Protein AF-A0A0D0Q0V0-F1 (afdb_monomer)

Foldseek 3Di:
DDDDDPPPDPVLVVLLVVLLVCLVPDDLVCLLVSLLVLCPDPPNVSSLVSNLVSLVVVLVVCLVPPCLVVSLVSNCVSCVVPPSNNLSSVLSVQLSCQQVVHDHDLVVLLPHDLVSLQCCLQDHLRLVSLVSQLVRNPDPNSNVSSVVVNVVSD

Organism: Kitasatospora griseola (NCBI:txid2064)

Secondary structure (DSSP, 8-state):
-----TT--HHHHHHHHHHHHHHHH--GGGHHHHHHHHTTSS-HHHHHHHHHHHHHHHHHHTTT-TTHHHHHHHHHHHHTT-HHHHHHHHHHHHHHHHHHT----HHHHHHS-HHHHHHHHHH---HHHHHHHHHH-SSHHHHHHHHHHHHHH-

Radius of gyration: 17.3 Å; Cα contacts (8 Å, |Δi|>4): 145; chains: 1; bounding box: 39×45×42 Å

pLDDT: mean 93.12, std 11.92, range [34.03, 98.69]

Solvent-accessible surface area (backbone atoms only — not comparable to full-atom values): 8696 Å² total; per-residue (Å²): 134,84,78,78,68,86,83,63,54,72,62,55,58,52,52,49,53,48,49,49,50,51,62,72,72,50,54,80,90,51,42,54,66,50,47,42,56,45,63,68,42,91,54,52,68,59,30,43,52,47,48,39,54,47,48,58,54,50,50,62,74,28,54,87,44,87,60,37,67,60,53,50,55,56,44,49,68,58,30,60,91,38,66,73,43,38,47,52,55,51,46,52,50,51,54,36,25,47,70,75,70,44,88,68,58,66,66,59,54,52,69,44,54,72,66,52,41,37,50,48,20,70,68,58,78,40,66,67,62,27,50,50,28,44,77,55,33,88,42,73,66,28,19,52,38,6,53,55,38,50,70,73,66,110

Mean predicted aligned error: 4.98 Å

Nearest PDB structures (foldseek):
  3zc0-assembly2_B  TM=2.115E-01  e=1.305E+00  Archaeoglobus fulgidus
  8tau-assembly1_O  TM=3.248E-01  e=5.022E+00  Homo sapiens
  5mu7-assembly1_A  TM=3.597E-01  e=7.380E+00  Thermochaetoides thermophila DSM 1495

Sequence (154 aa):
MTESDPDRDPDEHVRYARYRRAFADVVPEDGAGLVARVLTDPDGAMAGSAVREYLDRRAVELFTDPGYPAWRAEMAEVVAANDFVSRRLREWTLLRAAAVGEPWEADELLAATDWCQLHAAETSTAGAVLAALVEGGRTKRIRSAAKSRSRKVK

Structure (mmCIF, N/CA/C/O backbone):
data_AF-A0A0D0Q0V0-F1
#
_entry.id   AF-A0A0D0Q0V0-F1
#
loop_
_atom_site.group_PDB
_atom_site.id
_atom_site.type_symbol
_atom_site.label_atom_id
_atom_site.label_alt_id
_atom_site.label_comp_id
_atom_site.label_asym_id
_atom_site.label_entity_id
_atom_site.label_seq_id
_atom_site.pdbx_PDB_ins_code
_atom_site.Cartn_x
_atom_site.Cartn_y
_atom_site.Cartn_z
_atom_site.occupancy
_atom_site.B_iso_or_equiv
_atom_site.auth_seq_id
_atom_site.auth_comp_id
_atom_site.auth_asym_id
_atom_site.auth_atom_id
_atom_site.pdbx_PDB_model_num
ATOM 1 N N . MET A 1 1 ? 0.891 29.496 -1.570 1.00 34.03 1 MET A N 1
ATOM 2 C CA . MET A 1 1 ? 1.000 29.568 -3.039 1.00 34.03 1 MET A CA 1
ATOM 3 C C . MET A 1 1 ? 2.304 28.869 -3.356 1.00 34.03 1 MET A C 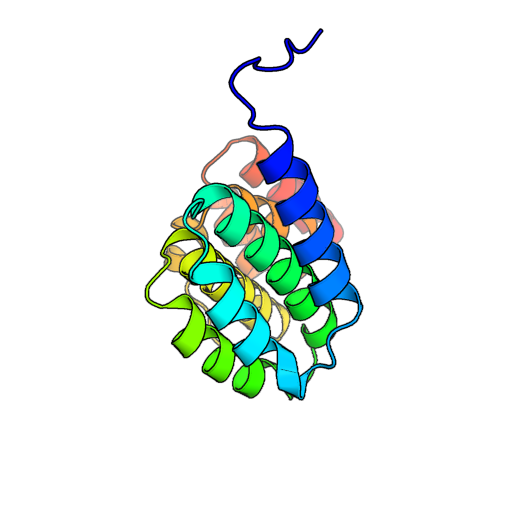1
ATOM 5 O O . MET A 1 1 ? 3.342 29.388 -2.983 1.00 34.03 1 MET A O 1
ATOM 9 N N . THR A 1 2 ? 2.231 27.608 -3.768 1.00 41.09 2 THR A N 1
ATOM 10 C CA . THR A 1 2 ? 3.368 26.680 -3.791 1.00 41.09 2 THR A CA 1
ATOM 11 C C . THR A 1 2 ? 4.345 27.103 -4.885 1.00 41.09 2 THR A C 1
ATOM 13 O O . THR A 1 2 ? 3.974 27.107 -6.057 1.00 41.09 2 THR A O 1
ATOM 16 N N . GLU A 1 3 ? 5.551 27.507 -4.487 1.00 41.38 3 GLU A N 1
ATOM 17 C CA . GLU A 1 3 ? 6.691 27.716 -5.381 1.00 4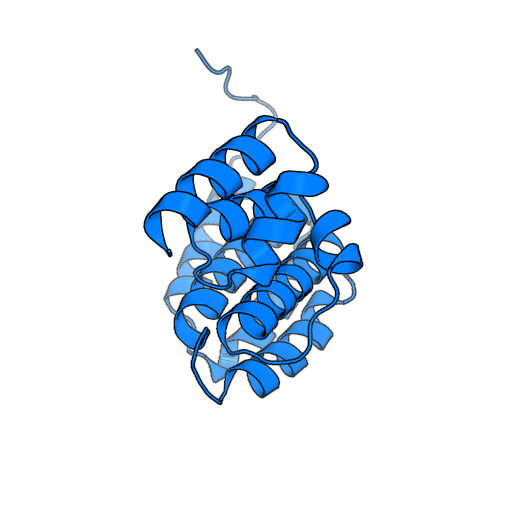1.38 3 GLU A CA 1
ATOM 18 C C . GLU A 1 3 ? 6.932 26.431 -6.175 1.00 41.38 3 GLU A C 1
ATOM 20 O O . GLU A 1 3 ? 7.080 25.351 -5.604 1.00 41.38 3 GLU A O 1
ATOM 25 N N . SER A 1 4 ? 6.886 26.544 -7.502 1.00 54.53 4 SER A N 1
ATOM 26 C CA . SER A 1 4 ? 7.391 25.492 -8.378 1.00 54.53 4 SER A CA 1
ATOM 27 C C . SER A 1 4 ? 8.904 25.501 -8.250 1.00 54.53 4 SER A C 1
ATOM 29 O O . SER A 1 4 ? 9.530 26.517 -8.541 1.00 54.53 4 SER A O 1
ATOM 31 N N . ASP A 1 5 ? 9.449 24.394 -7.763 1.00 54.50 5 ASP A N 1
ATOM 32 C CA . ASP A 1 5 ? 10.882 24.164 -7.652 1.00 54.50 5 ASP A CA 1
ATOM 33 C C . ASP A 1 5 ? 11.518 24.218 -9.059 1.00 54.50 5 ASP A C 1
ATOM 35 O O . ASP A 1 5 ? 11.154 23.401 -9.914 1.00 54.50 5 ASP A O 1
ATOM 39 N N . PRO A 1 6 ? 12.384 25.204 -9.354 1.00 50.84 6 PRO A N 1
ATOM 40 C CA . PRO A 1 6 ? 12.951 25.410 -10.685 1.00 50.84 6 PRO A CA 1
ATOM 41 C C . PRO A 1 6 ? 14.005 24.362 -11.079 1.00 50.84 6 PRO A C 1
ATOM 43 O O . PRO A 1 6 ? 14.412 24.356 -12.238 1.00 50.84 6 PRO A O 1
ATOM 46 N N . ASP A 1 7 ? 14.411 23.472 -10.165 1.00 53.56 7 ASP A N 1
ATOM 47 C CA . ASP A 1 7 ? 15.337 22.360 -10.444 1.00 53.56 7 ASP A CA 1
ATOM 48 C C . ASP A 1 7 ? 14.643 21.105 -10.999 1.00 53.56 7 ASP A C 1
ATOM 50 O O . ASP A 1 7 ? 15.280 20.076 -11.242 1.00 53.56 7 ASP A O 1
ATOM 54 N N . ARG A 1 8 ? 13.328 21.165 -11.231 1.00 58.09 8 ARG A N 1
ATOM 55 C CA . ARG A 1 8 ? 12.593 20.047 -11.814 1.00 58.09 8 ARG A CA 1
ATOM 56 C C . ARG A 1 8 ? 12.850 19.967 -13.315 1.00 58.09 8 ARG A C 1
ATOM 58 O O . ARG A 1 8 ? 12.266 20.722 -14.092 1.00 58.09 8 ARG A O 1
ATOM 65 N N . ASP A 1 9 ? 13.735 19.051 -13.707 1.00 59.66 9 ASP A N 1
ATOM 66 C CA . ASP A 1 9 ? 14.043 18.754 -15.105 1.00 59.66 9 ASP A CA 1
ATOM 67 C C . ASP A 1 9 ? 12.728 18.521 -15.881 1.00 59.66 9 ASP A C 1
ATOM 69 O O . ASP A 1 9 ? 11.970 17.603 -15.543 1.00 59.66 9 ASP A O 1
ATOM 73 N N . PRO A 1 10 ? 12.400 19.334 -16.903 1.00 63.53 10 PRO A N 1
ATOM 74 C CA . PRO A 1 10 ? 11.188 19.144 -17.696 1.00 63.53 10 PRO A CA 1
ATOM 75 C C . PRO A 1 10 ? 11.095 17.736 -18.305 1.00 63.53 10 PRO A C 1
ATOM 77 O O . PRO A 1 10 ? 9.983 17.239 -18.516 1.00 63.53 10 PRO A O 1
ATOM 80 N N . ASP A 1 11 ? 12.223 17.046 -18.498 1.00 80.31 11 ASP A N 1
ATOM 81 C CA . ASP A 1 11 ? 12.238 15.663 -18.964 1.00 80.31 11 ASP A CA 1
ATOM 82 C C . ASP A 1 11 ? 11.744 14.669 -17.895 1.00 80.31 11 ASP A C 1
ATOM 84 O O . ASP A 1 11 ? 11.141 13.655 -18.257 1.00 80.31 11 ASP A O 1
ATOM 88 N N . GLU A 1 12 ? 11.906 14.944 -16.591 1.00 84.50 12 GLU A N 1
ATOM 89 C CA . GLU A 1 12 ? 11.350 14.117 -15.501 1.00 84.50 12 GLU A CA 1
ATOM 90 C C . GLU A 1 12 ? 9.831 14.014 -15.642 1.00 84.50 12 GLU A C 1
ATOM 92 O O . GLU A 1 12 ? 9.265 12.919 -15.641 1.00 84.50 12 GLU A O 1
ATOM 97 N N . HIS A 1 13 ? 9.159 15.152 -15.808 1.00 87.38 13 HIS A N 1
ATOM 98 C CA . HIS A 1 13 ? 7.707 15.204 -15.936 1.00 87.38 13 HIS A CA 1
ATOM 99 C C . HIS A 1 13 ? 7.201 14.411 -17.139 1.00 87.38 13 HIS A C 1
ATOM 101 O O . HIS A 1 13 ? 6.181 13.717 -17.050 1.00 87.38 13 HIS A O 1
ATOM 107 N N . VAL A 1 14 ? 7.923 14.491 -18.257 1.00 90.94 14 VAL A N 1
ATOM 108 C CA . VAL A 1 14 ? 7.611 13.743 -19.475 1.00 90.94 14 VAL A CA 1
ATOM 109 C C . VAL A 1 14 ? 7.816 12.243 -19.253 1.00 90.94 14 VAL A C 1
ATOM 111 O O . VAL A 1 14 ? 6.933 11.453 -19.605 1.00 90.94 14 VAL A O 1
ATOM 114 N N . ARG A 1 15 ? 8.927 11.830 -18.623 1.00 92.94 15 ARG A N 1
ATOM 115 C CA . ARG A 1 15 ? 9.182 10.419 -18.273 1.00 92.94 15 ARG A CA 1
ATOM 116 C C . ARG A 1 15 ? 8.122 9.882 -17.311 1.00 92.94 15 ARG A C 1
ATOM 118 O O . ARG A 1 15 ? 7.542 8.831 -17.578 1.00 92.94 15 ARG A O 1
ATOM 125 N N . TYR A 1 16 ? 7.782 10.635 -16.269 1.00 93.06 16 TYR A N 1
ATOM 126 C CA . TYR A 1 16 ? 6.747 10.264 -15.306 1.00 93.06 16 TYR A CA 1
ATOM 127 C C . TYR A 1 16 ? 5.383 10.070 -15.977 1.00 93.06 16 TYR A C 1
ATOM 129 O O . TYR A 1 16 ? 4.728 9.043 -15.788 1.00 93.06 16 TYR A O 1
ATOM 137 N N . ALA A 1 17 ? 4.962 11.022 -16.817 1.00 93.69 17 ALA A N 1
ATOM 138 C CA . ALA A 1 17 ? 3.711 10.915 -17.566 1.00 93.69 17 ALA A CA 1
ATOM 139 C C . ALA A 1 17 ? 3.708 9.698 -18.505 1.00 93.69 17 ALA A C 1
ATOM 141 O O . ALA A 1 17 ? 2.701 8.989 -18.605 1.00 93.69 17 ALA A O 1
ATOM 142 N N . ARG A 1 18 ? 4.845 9.411 -19.152 1.00 95.62 18 ARG A N 1
ATOM 143 C CA . ARG A 1 18 ? 5.022 8.223 -19.992 1.00 95.62 18 ARG A CA 1
ATOM 144 C C . ARG A 1 18 ? 4.884 6.932 -19.186 1.00 95.62 18 ARG A C 1
ATOM 146 O O . ARG A 1 18 ? 4.183 6.033 -19.643 1.00 95.62 18 ARG A O 1
ATOM 153 N N . TYR A 1 19 ? 5.495 6.836 -18.006 1.00 97.19 19 TYR A N 1
ATOM 154 C CA . TYR A 1 19 ? 5.371 5.654 -17.146 1.00 97.19 19 TYR A CA 1
ATOM 155 C C . TYR A 1 19 ? 3.951 5.454 -16.642 1.00 97.19 19 TYR A C 1
ATOM 157 O O . TYR A 1 19 ? 3.435 4.344 -16.728 1.00 97.19 19 TYR A O 1
ATOM 165 N N . ARG A 1 20 ? 3.271 6.520 -16.210 1.00 96.50 20 ARG A N 1
ATOM 166 C CA . ARG A 1 20 ? 1.860 6.430 -15.810 1.00 96.50 20 ARG A CA 1
ATOM 167 C C . ARG A 1 20 ? 0.973 5.912 -16.933 1.00 96.50 20 ARG A C 1
ATOM 169 O O . ARG A 1 20 ? 0.138 5.047 -16.688 1.00 96.50 20 ARG A O 1
ATOM 176 N N . ARG A 1 21 ? 1.178 6.395 -18.163 1.00 96.75 21 ARG A N 1
ATOM 177 C CA . ARG A 1 21 ? 0.450 5.895 -19.335 1.00 96.75 21 ARG A CA 1
ATOM 178 C C . ARG A 1 21 ? 0.779 4.432 -19.624 1.00 96.75 21 ARG A C 1
ATOM 180 O O . ARG A 1 21 ? -0.134 3.636 -19.782 1.00 96.75 21 ARG A O 1
ATOM 187 N N . ALA A 1 22 ? 2.060 4.066 -19.623 1.00 97.56 22 ALA A N 1
ATOM 188 C CA . ALA A 1 22 ? 2.474 2.682 -19.834 1.00 97.56 22 ALA A CA 1
ATOM 189 C C . ALA A 1 22 ? 1.844 1.737 -18.798 1.00 97.56 22 ALA A C 1
ATOM 191 O O . ALA A 1 22 ? 1.332 0.691 -19.169 1.00 97.56 22 ALA A O 1
ATOM 192 N N . PHE A 1 23 ? 1.808 2.123 -17.519 1.00 98.06 23 PHE A N 1
ATOM 193 C CA . PHE A 1 23 ? 1.144 1.344 -16.471 1.00 98.06 23 PHE A CA 1
ATOM 194 C C . PHE A 1 23 ? -0.380 1.311 -16.597 1.00 98.06 23 PHE A C 1
ATOM 196 O O . PHE A 1 23 ? -0.995 0.357 -16.128 1.00 98.06 23 PHE A O 1
ATOM 203 N N . ALA A 1 24 ? -1.005 2.339 -17.169 1.00 95.00 24 ALA A N 1
ATOM 204 C CA . ALA A 1 24 ? -2.441 2.327 -17.436 1.00 95.00 24 ALA A CA 1
ATOM 205 C C . ALA A 1 24 ? -2.804 1.338 -18.557 1.00 95.00 24 ALA A C 1
ATOM 207 O O . ALA A 1 24 ? -3.842 0.691 -18.469 1.00 95.00 24 ALA A O 1
ATOM 208 N N . ASP A 1 25 ? -1.928 1.200 -19.555 1.00 96.31 25 ASP A N 1
ATOM 209 C CA . ASP A 1 25 ? -2.161 0.385 -20.751 1.00 96.31 25 ASP A CA 1
ATOM 210 C C . ASP A 1 25 ? -1.598 -1.051 -20.637 1.00 96.31 25 ASP A C 1
ATOM 212 O O . ASP A 1 25 ? -1.892 -1.896 -21.482 1.00 96.31 25 ASP A O 1
ATOM 216 N N . VAL A 1 26 ? -0.768 -1.342 -19.625 1.00 97.06 26 VAL A N 1
ATOM 217 C CA . VAL A 1 26 ? -0.118 -2.655 -19.467 1.00 97.06 26 VAL A CA 1
ATOM 218 C C . VAL A 1 26 ? -1.129 -3.741 -19.099 1.00 97.06 26 VAL A C 1
ATOM 220 O O . VAL A 1 26 ? -1.946 -3.573 -18.190 1.00 97.06 26 VAL A O 1
ATOM 223 N N . VAL A 1 27 ? -1.037 -4.885 -19.777 1.00 94.62 27 VAL A N 1
ATOM 224 C CA . VAL A 1 27 ? -1.782 -6.088 -19.389 1.00 94.62 27 VAL A CA 1
ATOM 225 C C . VAL A 1 27 ? -1.183 -6.687 -18.109 1.00 94.62 27 VAL A C 1
ATOM 227 O O . VAL A 1 27 ? 0.021 -6.540 -17.879 1.00 94.62 27 VAL A O 1
ATOM 230 N N . PRO A 1 28 ? -1.984 -7.333 -17.241 1.00 90.38 28 PRO A N 1
ATOM 231 C CA . PRO A 1 28 ? -1.510 -7.820 -15.946 1.00 90.38 28 PRO A CA 1
ATOM 232 C C . PRO A 1 28 ? -0.242 -8.680 -16.011 1.00 90.38 28 PRO A C 1
ATOM 234 O O . PRO A 1 28 ? 0.635 -8.516 -15.168 1.00 90.38 28 PRO A O 1
ATOM 237 N N . GLU A 1 29 ? -0.134 -9.536 -17.024 1.00 92.31 29 GLU A N 1
ATOM 238 C CA . GLU A 1 29 ? 0.954 -10.499 -17.225 1.00 92.31 29 GLU A CA 1
ATOM 239 C C . GLU A 1 29 ? 2.297 -9.822 -17.544 1.00 92.31 29 GLU A C 1
ATOM 241 O O . GLU A 1 29 ? 3.355 -10.348 -17.216 1.00 92.31 29 GLU A O 1
ATOM 246 N N . ASP A 1 30 ? 2.265 -8.625 -18.136 1.00 96.31 30 ASP A N 1
ATOM 247 C CA . ASP A 1 30 ? 3.461 -7.845 -18.475 1.00 96.31 30 ASP A CA 1
ATOM 248 C C . ASP A 1 30 ? 3.846 -6.844 -17.369 1.00 96.31 30 ASP A C 1
ATOM 250 O O . ASP A 1 30 ? 4.867 -6.147 -17.459 1.00 96.31 30 ASP A O 1
ATOM 254 N N . GLY A 1 31 ? 3.028 -6.750 -16.314 1.00 96.69 31 GLY A N 1
ATOM 255 C CA . GLY A 1 31 ? 3.152 -5.755 -15.253 1.00 96.69 31 GLY A CA 1
ATOM 256 C C . GLY A 1 31 ? 4.512 -5.793 -14.557 1.00 96.69 31 GLY A C 1
ATOM 257 O O . GLY A 1 31 ? 5.166 -4.754 -14.432 1.00 96.69 31 GLY A O 1
ATOM 258 N N . ALA A 1 32 ? 4.987 -6.979 -14.167 1.00 97.56 32 ALA A N 1
ATOM 259 C CA . ALA A 1 32 ? 6.265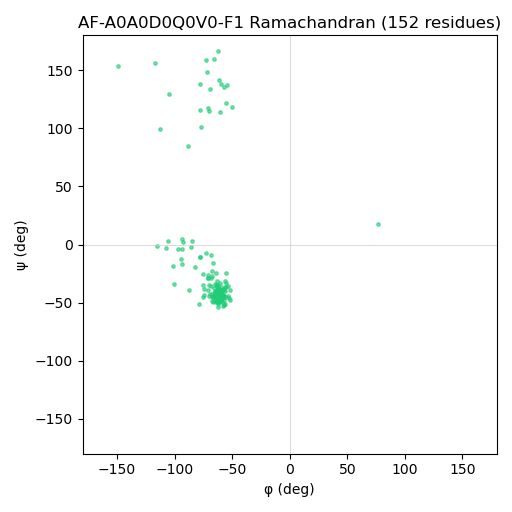 -7.133 -13.467 1.00 97.56 32 ALA A CA 1
ATOM 260 C C . ALA A 1 32 ? 7.455 -6.723 -14.336 1.00 97.56 32 ALA A C 1
ATOM 262 O O . ALA A 1 32 ? 8.351 -6.008 -13.882 1.00 97.56 32 ALA A O 1
ATOM 263 N N . GLY A 1 33 ? 7.430 -7.107 -15.614 1.00 98.00 33 GLY A N 1
ATOM 264 C CA . GLY A 1 33 ? 8.449 -6.715 -16.582 1.00 98.00 33 GLY A CA 1
ATOM 265 C C . GLY A 1 33 ? 8.474 -5.204 -16.830 1.00 98.00 33 GLY A C 1
ATOM 266 O O . GLY A 1 33 ? 9.541 -4.620 -17.034 1.00 98.00 33 GLY A O 1
ATOM 267 N N . LEU A 1 34 ? 7.319 -4.529 -16.799 1.00 98.38 34 LEU A N 1
ATOM 268 C CA . LEU A 1 34 ? 7.278 -3.067 -16.856 1.00 98.38 34 LEU A CA 1
ATOM 269 C C . LEU A 1 34 ? 7.817 -2.429 -15.567 1.00 98.38 34 LEU A C 1
ATOM 271 O O . LEU A 1 34 ? 8.638 -1.520 -15.665 1.00 98.38 34 LEU A O 1
ATOM 275 N N . VAL A 1 35 ? 7.429 -2.926 -14.388 1.00 98.56 35 VAL A N 1
ATOM 276 C CA . VAL A 1 35 ? 7.950 -2.446 -13.095 1.00 98.56 35 VAL A CA 1
ATOM 277 C C . VAL A 1 35 ? 9.473 -2.544 -13.044 1.00 98.56 35 VAL A C 1
ATOM 279 O O . VAL A 1 35 ? 10.131 -1.540 -12.775 1.00 98.56 35 VAL A O 1
ATOM 282 N N . ALA A 1 36 ? 10.036 -3.709 -13.373 1.00 98.06 36 ALA A N 1
ATOM 283 C CA . ALA A 1 36 ? 11.480 -3.927 -13.363 1.00 98.06 36 ALA A CA 1
ATOM 284 C C . ALA A 1 36 ? 12.215 -2.930 -14.270 1.00 98.06 36 ALA A C 1
ATOM 286 O O . ALA A 1 36 ? 13.207 -2.338 -13.857 1.00 98.06 36 ALA A O 1
ATOM 287 N N . ARG A 1 37 ? 11.699 -2.682 -15.482 1.00 98.00 37 ARG A N 1
ATOM 288 C CA . ARG A 1 37 ? 12.282 -1.699 -16.409 1.00 98.00 37 ARG A CA 1
ATOM 289 C C . ARG A 1 37 ? 12.201 -0.276 -15.867 1.00 98.00 37 ARG A C 1
ATOM 291 O O . ARG A 1 37 ? 13.198 0.433 -15.917 1.00 98.00 37 ARG A O 1
ATOM 298 N N . VAL A 1 38 ? 11.053 0.141 -15.333 1.00 97.88 38 VAL A N 1
ATOM 299 C CA . VAL A 1 38 ? 10.883 1.500 -14.789 1.00 97.88 38 VAL A CA 1
ATOM 300 C C . VAL A 1 38 ? 11.821 1.741 -13.606 1.00 97.88 38 VAL A C 1
ATOM 302 O O . VAL A 1 38 ? 12.409 2.812 -13.514 1.00 97.88 38 VAL A O 1
ATOM 305 N N . LEU A 1 39 ? 12.036 0.746 -12.742 1.00 97.56 39 LEU A N 1
ATOM 306 C CA . LEU A 1 39 ? 12.947 0.871 -11.597 1.00 97.56 39 LEU A CA 1
ATOM 307 C C . LEU A 1 39 ? 14.435 0.984 -11.975 1.00 97.56 39 LEU A C 1
ATOM 309 O O . LEU A 1 39 ? 15.242 1.283 -11.100 1.00 97.56 39 LEU A O 1
ATOM 313 N N . THR A 1 40 ? 14.803 0.786 -13.247 1.00 96.50 40 THR A N 1
ATOM 314 C CA . THR A 1 40 ? 16.161 1.072 -13.750 1.00 96.50 40 THR A CA 1
ATOM 315 C C . THR A 1 40 ? 16.370 2.524 -14.189 1.00 96.50 40 THR A C 1
ATOM 317 O O . THR A 1 40 ? 17.478 2.873 -14.598 1.00 96.50 40 THR A O 1
ATOM 320 N N . ASP A 1 41 ? 15.337 3.373 -14.126 1.00 95.50 41 ASP A N 1
ATOM 321 C CA . ASP A 1 41 ? 15.471 4.796 -14.448 1.00 95.50 41 ASP A CA 1
ATOM 322 C C . ASP A 1 41 ? 16.506 5.465 -13.519 1.00 95.50 41 ASP A C 1
ATOM 324 O O . ASP A 1 41 ? 16.497 5.202 -12.311 1.00 95.50 41 ASP A O 1
ATOM 328 N N . PRO A 1 42 ? 17.383 6.341 -14.048 1.00 92.06 42 PRO A N 1
ATOM 329 C CA . PRO A 1 42 ? 18.337 7.088 -13.231 1.00 92.06 42 PRO A CA 1
ATOM 330 C C . PRO A 1 42 ? 17.677 7.910 -12.117 1.00 92.06 42 PRO A C 1
ATOM 332 O O . PRO A 1 42 ? 18.268 8.087 -11.051 1.00 92.06 42 PRO A O 1
ATOM 335 N N . ASP A 1 43 ? 16.453 8.392 -12.341 1.00 93.75 43 ASP A N 1
ATOM 336 C CA . ASP A 1 43 ? 15.646 9.042 -11.316 1.00 93.75 43 ASP A CA 1
ATOM 337 C C . ASP A 1 43 ? 14.804 8.008 -10.553 1.00 93.75 43 ASP A C 1
ATOM 339 O O . ASP A 1 43 ? 13.622 7.761 -10.827 1.00 93.75 43 ASP A O 1
ATOM 343 N N . GLY A 1 44 ? 15.434 7.405 -9.544 1.00 93.06 44 GLY A N 1
ATOM 344 C CA . GLY A 1 44 ? 14.802 6.396 -8.697 1.00 93.06 44 GLY A CA 1
ATOM 345 C C . GLY A 1 44 ? 13.617 6.916 -7.872 1.00 93.06 44 GLY A C 1
ATOM 346 O O . GLY A 1 44 ? 12.731 6.132 -7.518 1.00 93.06 44 GLY A O 1
ATOM 347 N N . ALA A 1 45 ? 13.558 8.219 -7.575 1.00 93.25 45 ALA A N 1
ATOM 348 C CA . ALA A 1 45 ? 12.458 8.811 -6.813 1.00 93.25 45 ALA A CA 1
ATOM 349 C C . ALA A 1 45 ? 11.198 8.946 -7.682 1.00 93.25 45 ALA A C 1
ATOM 351 O O . ALA A 1 45 ? 10.099 8.554 -7.262 1.00 93.25 45 ALA A O 1
ATOM 352 N N . MET A 1 46 ? 11.362 9.434 -8.912 1.00 95.12 46 MET A N 1
ATOM 353 C CA . MET A 1 46 ? 10.292 9.512 -9.903 1.00 95.12 46 MET A CA 1
ATOM 354 C C . MET A 1 46 ? 9.806 8.116 -10.305 1.00 95.12 46 MET A C 1
ATOM 356 O O . MET A 1 46 ? 8.601 7.840 -10.241 1.00 95.12 46 MET A O 1
ATOM 360 N N . ALA A 1 47 ? 10.726 7.200 -10.623 1.00 96.38 47 ALA A N 1
ATOM 361 C CA . ALA A 1 47 ? 10.388 5.820 -10.964 1.00 96.38 47 ALA A CA 1
ATOM 362 C C . ALA A 1 47 ? 9.661 5.102 -9.821 1.00 96.38 47 ALA A C 1
ATOM 364 O O . ALA A 1 47 ? 8.604 4.502 -10.032 1.00 96.38 47 ALA A O 1
ATOM 365 N N . GLY A 1 48 ? 10.172 5.217 -8.591 1.00 97.44 48 GLY A N 1
ATOM 366 C CA . GLY A 1 48 ? 9.535 4.649 -7.404 1.00 97.44 48 GLY A CA 1
ATOM 367 C C . GLY A 1 48 ? 8.129 5.205 -7.168 1.00 97.44 48 GLY A C 1
ATOM 368 O O . GLY A 1 48 ? 7.228 4.461 -6.778 1.00 97.44 48 GLY A O 1
ATOM 369 N N . SER A 1 49 ? 7.903 6.488 -7.459 1.00 96.38 49 SER A N 1
ATOM 370 C CA . SER A 1 49 ? 6.577 7.110 -7.368 1.00 96.38 49 SER A CA 1
ATOM 371 C C . SER A 1 49 ? 5.602 6.551 -8.408 1.00 96.38 49 SER A C 1
ATOM 373 O O . SER A 1 49 ? 4.471 6.215 -8.053 1.00 96.38 49 SER A O 1
ATOM 375 N N . ALA A 1 50 ? 6.040 6.382 -9.661 1.00 97.69 50 ALA A N 1
ATOM 376 C CA . ALA A 1 50 ? 5.210 5.817 -10.727 1.00 97.69 50 ALA A CA 1
ATOM 377 C C . ALA A 1 50 ? 4.839 4.352 -10.443 1.00 97.69 50 ALA A C 1
ATOM 379 O O . ALA A 1 50 ? 3.676 3.963 -10.562 1.00 97.69 50 ALA A O 1
ATOM 380 N N . VAL A 1 51 ? 5.813 3.551 -10.001 1.00 98.44 51 VAL A N 1
ATOM 381 C CA . VAL A 1 51 ? 5.593 2.147 -9.625 1.00 98.44 51 VAL A CA 1
ATOM 382 C C . VAL A 1 51 ? 4.677 2.042 -8.411 1.00 98.44 51 VAL A C 1
ATOM 384 O O . VAL A 1 51 ? 3.779 1.204 -8.393 1.00 98.44 51 VAL A O 1
ATOM 387 N N . ARG A 1 52 ? 4.844 2.907 -7.404 1.00 97.69 52 ARG A N 1
ATOM 388 C CA . ARG A 1 52 ? 3.940 2.949 -6.250 1.00 97.69 52 ARG A CA 1
ATOM 389 C C . ARG A 1 52 ? 2.498 3.222 -6.683 1.00 97.69 52 ARG A C 1
ATOM 391 O O . ARG A 1 52 ? 1.604 2.539 -6.201 1.00 97.69 52 ARG A O 1
ATOM 398 N N . GLU A 1 53 ? 2.263 4.191 -7.568 1.00 97.50 53 GLU A N 1
ATOM 399 C CA . GLU A 1 53 ? 0.914 4.494 -8.069 1.00 97.50 53 GLU A CA 1
ATOM 400 C C . GLU A 1 53 ? 0.293 3.281 -8.783 1.00 97.50 53 GLU A C 1
ATOM 402 O O . GLU A 1 53 ? -0.878 2.963 -8.567 1.00 97.50 53 GLU A O 1
ATOM 407 N N . TYR A 1 54 ? 1.093 2.557 -9.572 1.00 98.00 54 TYR A N 1
ATOM 408 C CA . TYR A 1 54 ? 0.678 1.295 -10.184 1.00 98.00 54 TYR A CA 1
ATOM 409 C C . TYR A 1 54 ? 0.318 0.227 -9.140 1.00 98.00 54 TYR A C 1
ATOM 411 O O . TYR A 1 54 ? -0.768 -0.349 -9.220 1.00 98.00 54 TYR A O 1
ATOM 419 N N . LEU A 1 55 ? 1.181 -0.009 -8.143 1.00 97.75 55 LEU A N 1
ATOM 420 C CA . LEU A 1 55 ? 0.915 -0.979 -7.077 1.00 97.75 55 LEU A CA 1
ATOM 421 C C . LEU A 1 55 ? -0.332 -0.613 -6.273 1.00 97.75 55 LEU A C 1
ATOM 423 O O . LEU A 1 55 ? -1.144 -1.492 -6.005 1.00 97.75 55 LEU A O 1
ATOM 427 N N . ASP A 1 56 ? -0.500 0.664 -5.917 1.00 97.69 56 ASP A N 1
ATOM 428 C CA . ASP A 1 56 ? -1.652 1.150 -5.156 1.00 97.69 56 ASP A CA 1
ATOM 429 C C . ASP A 1 56 ? -2.958 0.849 -5.904 1.00 97.69 56 ASP A C 1
ATOM 431 O O . ASP A 1 56 ? -3.905 0.326 -5.318 1.00 97.69 56 ASP A O 1
ATOM 435 N N . ARG A 1 57 ? -2.999 1.098 -7.217 1.00 96.75 57 ARG A N 1
ATOM 436 C CA . ARG A 1 57 ? -4.164 0.764 -8.043 1.00 96.75 57 ARG A CA 1
ATOM 437 C C . ARG A 1 57 ? -4.376 -0.746 -8.157 1.00 96.75 57 ARG A C 1
ATOM 439 O O . ARG A 1 57 ? -5.490 -1.222 -7.942 1.00 96.75 57 ARG A O 1
ATOM 446 N N . ARG A 1 58 ? -3.329 -1.508 -8.483 1.00 97.25 58 ARG A N 1
ATOM 447 C CA . ARG A 1 58 ? -3.454 -2.950 -8.736 1.00 97.25 58 ARG A CA 1
ATOM 448 C C . ARG A 1 58 ? -3.799 -3.736 -7.469 1.00 97.25 58 ARG A C 1
ATOM 450 O O . ARG A 1 58 ? -4.591 -4.672 -7.536 1.00 97.25 58 ARG A O 1
ATOM 457 N N . ALA A 1 59 ? -3.279 -3.321 -6.315 1.00 97.19 59 ALA A N 1
ATOM 458 C CA . ALA A 1 59 ? -3.627 -3.902 -5.023 1.00 97.19 59 ALA A CA 1
ATOM 459 C C . ALA A 1 59 ? -5.111 -3.711 -4.684 1.00 97.19 59 ALA A C 1
ATOM 461 O O . 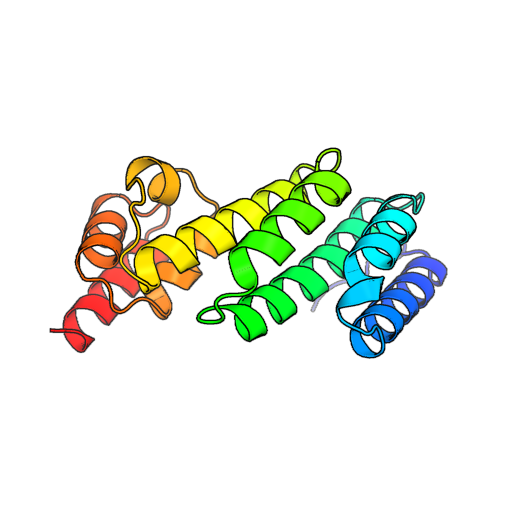ALA A 1 59 ? -5.720 -4.625 -4.138 1.00 97.19 59 ALA A O 1
ATOM 462 N N . VAL A 1 60 ? -5.703 -2.561 -5.033 1.00 95.69 60 VAL A N 1
ATOM 463 C CA . VAL A 1 60 ? -7.148 -2.321 -4.874 1.00 95.69 60 VAL A CA 1
ATOM 464 C C . VAL A 1 60 ? -7.961 -3.230 -5.796 1.00 95.69 60 VAL A C 1
ATOM 466 O O . VAL A 1 60 ? -8.926 -3.840 -5.343 1.00 95.69 60 VAL A O 1
ATOM 469 N N . GLU A 1 61 ? -7.569 -3.355 -7.067 1.00 95.62 61 GLU A N 1
ATOM 470 C CA . GLU A 1 61 ? -8.247 -4.227 -8.040 1.00 95.62 61 GLU A CA 1
ATOM 471 C C . GLU A 1 61 ? -8.238 -5.700 -7.601 1.00 95.62 61 GLU A C 1
ATOM 473 O O . GLU A 1 61 ? -9.237 -6.398 -7.748 1.00 95.62 61 GLU A O 1
ATOM 478 N N . LEU A 1 62 ? -7.120 -6.164 -7.037 1.00 96.19 62 LEU A N 1
ATOM 479 C CA . LEU A 1 62 ? -6.926 -7.549 -6.608 1.00 96.19 62 LEU A CA 1
ATOM 480 C C . LEU A 1 62 ? -7.266 -7.791 -5.134 1.00 96.19 62 LEU A C 1
ATOM 482 O O . LEU A 1 62 ? -7.024 -8.884 -4.629 1.00 96.19 62 LEU A O 1
ATOM 486 N N . PHE A 1 63 ? -7.785 -6.798 -4.410 1.00 94.31 63 PHE A N 1
ATOM 487 C CA . PHE A 1 63 ? -7.786 -6.821 -2.944 1.00 94.31 63 PHE A CA 1
ATOM 488 C C . PHE A 1 63 ? -8.474 -8.064 -2.356 1.00 94.31 63 PHE A C 1
ATOM 490 O O . PHE A 1 63 ? -7.969 -8.670 -1.415 1.00 94.31 63 PHE A O 1
ATOM 497 N N . THR A 1 64 ? -9.583 -8.499 -2.952 1.00 92.25 64 THR A N 1
ATOM 498 C CA . THR A 1 64 ? -10.305 -9.729 -2.580 1.00 92.25 64 THR A CA 1
ATOM 499 C C . THR A 1 64 ? -10.115 -10.870 -3.582 1.00 92.25 64 THR A C 1
ATOM 501 O O . THR A 1 64 ? -10.706 -11.936 -3.418 1.00 92.25 64 THR A O 1
ATOM 504 N N . ASP A 1 65 ? -9.292 -10.668 -4.609 1.00 95.62 65 ASP A N 1
ATOM 505 C CA . ASP A 1 65 ? -9.072 -11.629 -5.683 1.00 95.62 65 ASP A CA 1
ATOM 506 C C . ASP A 1 65 ? -8.131 -12.767 -5.221 1.00 95.62 65 ASP A C 1
ATOM 508 O O . ASP A 1 65 ? -7.135 -12.512 -4.525 1.00 95.62 65 ASP A O 1
ATOM 512 N N . PRO A 1 66 ? -8.413 -14.036 -5.580 1.00 93.44 66 PRO A N 1
ATOM 513 C CA . PRO A 1 66 ? -7.557 -15.170 -5.228 1.00 93.44 66 PRO A CA 1
ATOM 514 C C . PRO A 1 66 ? -6.182 -15.141 -5.916 1.00 93.44 66 PRO A C 1
ATOM 516 O O . PRO A 1 66 ? -5.275 -15.839 -5.473 1.00 93.44 66 PRO A O 1
ATOM 519 N N . GLY A 1 67 ? -6.002 -14.339 -6.967 1.00 95.38 67 GLY A N 1
ATOM 520 C CA . GLY A 1 67 ? -4.736 -14.108 -7.658 1.00 95.38 67 GLY A CA 1
ATOM 521 C C . GLY A 1 67 ? -3.789 -13.145 -6.937 1.00 95.38 67 GLY A C 1
ATOM 522 O O . GLY A 1 67 ? -2.611 -13.080 -7.296 1.00 95.38 67 GLY A O 1
ATOM 523 N N . TYR A 1 68 ? -4.242 -12.436 -5.893 1.00 96.88 68 TYR A N 1
ATOM 524 C CA . TYR A 1 68 ? -3.396 -11.506 -5.135 1.00 96.88 68 TYR A CA 1
ATOM 525 C C . TYR A 1 68 ? -2.085 -12.137 -4.629 1.00 96.88 68 TYR A C 1
ATOM 527 O O . TYR A 1 68 ? -1.041 -11.508 -4.800 1.00 96.88 68 TYR A O 1
ATOM 535 N N . PRO A 1 69 ? -2.060 -13.352 -4.037 1.00 96.44 69 PRO A N 1
ATOM 536 C CA . PRO A 1 69 ? -0.817 -13.947 -3.545 1.00 96.44 69 PRO A CA 1
ATOM 537 C C . PRO A 1 69 ? 0.217 -14.197 -4.648 1.00 96.44 69 PRO A C 1
ATOM 539 O O . PRO A 1 69 ? 1.404 -13.965 -4.422 1.00 96.44 69 PRO A O 1
ATOM 542 N N . ALA A 1 70 ? -0.228 -14.625 -5.835 1.00 96.44 70 ALA A N 1
ATOM 543 C CA . ALA A 1 70 ? 0.650 -14.853 -6.981 1.00 96.44 70 ALA A CA 1
ATOM 544 C C . ALA A 1 70 ? 1.231 -13.527 -7.490 1.00 96.44 70 ALA A C 1
ATOM 546 O O . ALA A 1 70 ? 2.448 -13.388 -7.593 1.00 96.44 70 ALA A O 1
ATOM 547 N N . TRP A 1 71 ? 0.371 -12.522 -7.686 1.00 97.88 71 TRP A N 1
ATOM 548 C CA . TRP A 1 71 ? 0.789 -11.171 -8.063 1.00 97.88 71 TRP A CA 1
ATOM 549 C C . TRP A 1 71 ? 1.757 -10.558 -7.043 1.00 97.88 71 TRP A C 1
ATOM 551 O O . TRP A 1 71 ? 2.791 -10.010 -7.411 1.00 97.88 71 TRP A O 1
ATOM 561 N N . ARG A 1 72 ? 1.468 -10.689 -5.744 1.00 97.50 72 ARG A N 1
ATOM 562 C CA . ARG A 1 72 ? 2.343 -10.216 -4.664 1.00 97.50 72 ARG A CA 1
ATOM 563 C C . ARG A 1 72 ? 3.720 -10.868 -4.746 1.00 97.50 72 ARG A C 1
ATOM 565 O O . ARG A 1 72 ? 4.710 -10.165 -4.578 1.00 97.50 72 ARG A O 1
ATOM 572 N N . ALA A 1 73 ? 3.786 -12.187 -4.933 1.00 97.75 73 ALA A N 1
ATOM 573 C CA . ALA A 1 73 ? 5.056 -12.904 -5.013 1.00 97.75 73 ALA A CA 1
ATOM 574 C C . ALA A 1 73 ? 5.896 -12.408 -6.197 1.00 97.75 73 ALA A C 1
ATOM 576 O O . ALA A 1 73 ? 7.061 -12.074 -6.017 1.00 97.75 73 ALA A O 1
ATOM 577 N N . GLU A 1 74 ? 5.279 -12.261 -7.367 1.00 97.69 74 GLU A N 1
ATOM 578 C CA . GLU A 1 74 ? 5.939 -11.727 -8.559 1.00 97.69 74 GLU A CA 1
ATOM 579 C C . GLU A 1 74 ? 6.424 -10.282 -8.357 1.00 97.69 74 GLU A C 1
ATOM 581 O O . GLU A 1 74 ? 7.575 -9.956 -8.652 1.00 97.69 74 GLU A O 1
ATOM 586 N N . MET A 1 75 ? 5.575 -9.416 -7.790 1.00 98.38 75 MET A N 1
ATOM 587 C CA . MET A 1 75 ? 5.951 -8.036 -7.488 1.00 98.38 75 MET A CA 1
ATOM 588 C C . MET A 1 75 ? 7.090 -7.966 -6.469 1.00 98.38 75 MET A C 1
ATOM 590 O O . MET A 1 75 ? 7.974 -7.131 -6.621 1.00 98.38 75 MET A O 1
ATOM 594 N N . ALA A 1 76 ? 7.085 -8.819 -5.440 1.00 97.88 76 ALA A N 1
ATOM 595 C CA . ALA A 1 76 ? 8.085 -8.799 -4.374 1.00 97.88 76 ALA A CA 1
ATOM 596 C C . ALA A 1 76 ? 9.507 -9.000 -4.912 1.00 97.88 76 ALA A C 1
ATOM 598 O O . ALA A 1 76 ? 10.414 -8.298 -4.470 1.00 97.88 76 ALA A O 1
ATOM 599 N N . GLU A 1 77 ? 9.680 -9.884 -5.897 1.00 96.94 77 GLU A N 1
ATOM 600 C CA . GLU A 1 77 ? 10.969 -10.111 -6.555 1.00 96.94 77 GLU A CA 1
ATOM 601 C C . GLU A 1 77 ? 11.454 -8.857 -7.294 1.00 96.94 77 GLU A C 1
ATOM 603 O O . GLU A 1 77 ? 12.587 -8.412 -7.111 1.00 96.94 77 GLU A O 1
ATOM 608 N N . VAL A 1 78 ? 10.585 -8.228 -8.093 1.00 97.69 78 VAL A N 1
ATOM 609 C CA . VAL A 1 78 ? 10.994 -7.088 -8.934 1.00 97.69 78 VAL A CA 1
ATOM 610 C C . VAL A 1 78 ? 11.195 -5.791 -8.151 1.00 97.69 78 VAL A C 1
ATOM 612 O O . VAL A 1 78 ? 11.955 -4.930 -8.591 1.00 97.69 78 VAL A O 1
ATOM 615 N N . VAL A 1 79 ? 10.544 -5.629 -6.994 1.00 97.94 79 VAL A N 1
ATOM 616 C CA . VAL A 1 79 ? 10.664 -4.408 -6.175 1.00 97.94 79 VAL A CA 1
ATOM 617 C C . VAL A 1 79 ? 11.676 -4.528 -5.037 1.00 97.94 79 VAL A C 1
ATOM 619 O O . VAL A 1 79 ? 11.913 -3.527 -4.357 1.00 97.94 79 VAL A O 1
ATOM 622 N N . ALA A 1 80 ? 12.286 -5.702 -4.829 1.00 96.25 80 ALA A N 1
ATOM 623 C CA . ALA A 1 80 ? 13.128 -6.012 -3.668 1.00 96.25 80 ALA A CA 1
ATOM 624 C C . ALA A 1 80 ? 14.270 -5.008 -3.433 1.00 96.25 80 ALA A C 1
ATOM 626 O O . ALA A 1 80 ? 14.587 -4.688 -2.290 1.00 96.25 80 ALA A O 1
ATOM 627 N N . ALA A 1 81 ? 14.864 -4.476 -4.505 1.00 94.38 81 ALA A N 1
ATOM 628 C CA . ALA A 1 81 ? 15.958 -3.506 -4.428 1.00 94.38 81 ALA A CA 1
ATOM 629 C C . ALA A 1 81 ? 15.502 -2.068 -4.099 1.00 94.38 81 ALA A C 1
ATOM 631 O O . ALA A 1 81 ? 16.333 -1.203 -3.833 1.00 94.38 81 ALA A O 1
ATOM 632 N N . ASN A 1 82 ? 14.195 -1.789 -4.131 1.00 95.81 82 ASN A N 1
ATOM 633 C CA . ASN A 1 82 ? 13.629 -0.476 -3.839 1.00 95.81 82 ASN A CA 1
ATOM 634 C C . ASN A 1 82 ? 12.801 -0.525 -2.546 1.00 95.81 82 ASN A C 1
ATOM 636 O O . ASN A 1 82 ? 11.629 -0.910 -2.553 1.00 95.81 82 ASN A O 1
ATOM 640 N N . ASP A 1 83 ? 13.393 -0.083 -1.434 1.00 95.62 83 ASP A N 1
ATOM 641 C CA . ASP A 1 83 ? 12.769 -0.118 -0.102 1.00 95.62 83 ASP A CA 1
ATOM 642 C C . ASP A 1 83 ? 11.422 0.609 -0.035 1.00 95.62 83 ASP A C 1
ATOM 644 O O . ASP A 1 83 ? 10.500 0.174 0.664 1.00 95.62 83 ASP A O 1
ATOM 648 N N . PHE A 1 84 ? 11.291 1.726 -0.757 1.00 95.38 84 PHE A N 1
ATOM 649 C CA . PHE A 1 84 ? 10.075 2.532 -0.763 1.00 95.38 84 PHE A CA 1
ATOM 650 C C . PHE A 1 84 ? 8.893 1.751 -1.345 1.00 95.38 84 PHE A C 1
ATOM 652 O O . PHE A 1 84 ? 7.831 1.674 -0.718 1.00 95.38 84 PHE A O 1
ATOM 659 N N . VAL A 1 85 ? 9.098 1.131 -2.506 1.00 97.31 85 VAL A N 1
ATOM 660 C CA . VAL A 1 85 ? 8.081 0.341 -3.203 1.00 97.31 85 VAL A CA 1
ATOM 661 C C . VAL A 1 85 ? 7.860 -1.009 -2.508 1.00 97.31 85 VAL A C 1
ATOM 663 O O . VAL A 1 85 ? 6.714 -1.385 -2.259 1.00 97.31 85 VAL A O 1
ATOM 666 N N . SER A 1 86 ? 8.934 -1.689 -2.091 1.00 97.88 86 SER A N 1
ATOM 667 C CA . SER A 1 86 ? 8.877 -2.926 -1.296 1.00 97.88 86 SER A CA 1
ATOM 668 C C . SER A 1 86 ? 8.042 -2.763 -0.030 1.00 97.88 86 SER A C 1
ATOM 670 O O . SER A 1 86 ? 7.207 -3.607 0.304 1.00 97.88 86 SER A O 1
ATOM 672 N N . ARG A 1 87 ? 8.224 -1.654 0.696 1.00 97.75 87 ARG A N 1
ATOM 673 C CA . ARG A 1 87 ? 7.410 -1.351 1.875 1.00 97.75 87 ARG A CA 1
ATOM 674 C C . ARG A 1 87 ? 5.942 -1.150 1.515 1.00 97.75 87 ARG A C 1
ATOM 676 O O . ARG A 1 87 ? 5.101 -1.706 2.212 1.00 97.75 87 ARG A O 1
ATOM 683 N N . ARG A 1 88 ? 5.623 -0.421 0.439 1.00 98.00 88 ARG A N 1
ATOM 684 C CA . ARG A 1 88 ? 4.224 -0.229 0.022 1.00 98.00 88 ARG A CA 1
ATOM 685 C C . ARG A 1 88 ? 3.533 -1.562 -0.287 1.00 98.00 88 ARG A C 1
ATOM 687 O O . ARG A 1 88 ? 2.396 -1.756 0.131 1.00 98.00 88 ARG A O 1
ATOM 694 N N . LEU A 1 89 ? 4.219 -2.490 -0.958 1.00 98.31 89 LEU A N 1
ATOM 695 C CA . LEU A 1 89 ? 3.682 -3.826 -1.243 1.00 98.31 89 LEU A CA 1
ATOM 696 C C . LEU A 1 89 ? 3.410 -4.635 0.039 1.00 98.31 89 LEU A C 1
ATOM 698 O O . LEU A 1 89 ? 2.371 -5.291 0.158 1.00 98.31 89 LEU A O 1
ATOM 702 N N . ARG A 1 90 ? 4.321 -4.568 1.022 1.00 97.81 90 ARG A N 1
ATOM 703 C CA . ARG A 1 90 ? 4.118 -5.188 2.344 1.00 97.81 90 ARG A CA 1
ATOM 704 C C . ARG A 1 90 ? 2.909 -4.598 3.063 1.00 97.81 90 ARG A C 1
ATOM 706 O O . ARG A 1 90 ? 2.072 -5.349 3.546 1.00 97.81 90 ARG A O 1
ATOM 713 N N . GLU A 1 91 ? 2.769 -3.275 3.056 1.00 98.31 91 GLU A N 1
ATOM 714 C CA . GLU A 1 91 ? 1.629 -2.592 3.675 1.00 98.31 91 GLU A CA 1
ATOM 715 C C . GLU A 1 91 ? 0.295 -3.007 3.047 1.00 98.31 91 GLU A C 1
ATOM 717 O O . GLU A 1 91 ? -0.639 -3.322 3.777 1.00 98.31 91 GLU A O 1
ATOM 722 N N . TRP A 1 92 ? 0.202 -3.097 1.717 1.00 98.31 92 TRP A N 1
ATOM 723 C CA . TRP A 1 92 ? -1.001 -3.629 1.063 1.00 98.31 92 TRP A CA 1
ATOM 724 C C . TRP A 1 92 ? -1.295 -5.078 1.441 1.00 98.31 92 TRP A C 1
ATOM 726 O O . TRP A 1 92 ? -2.453 -5.431 1.658 1.00 98.31 92 TRP A O 1
ATOM 736 N N . THR A 1 93 ? -0.256 -5.905 1.570 1.00 97.88 93 THR A N 1
ATOM 737 C CA . THR A 1 93 ? -0.407 -7.302 1.998 1.00 97.88 93 THR A CA 1
ATOM 738 C C . THR A 1 93 ? -0.961 -7.385 3.420 1.00 97.88 93 THR A C 1
ATOM 740 O O . THR A 1 93 ? -1.898 -8.142 3.657 1.00 97.88 93 THR A O 1
ATOM 743 N N . LEU A 1 94 ? -0.446 -6.564 4.339 1.00 97.81 94 LEU A N 1
ATOM 744 C CA . LEU A 1 94 ? -0.935 -6.472 5.713 1.00 97.81 94 LEU A CA 1
ATOM 745 C C . LEU A 1 94 ? -2.395 -5.994 5.772 1.00 97.81 94 LEU A C 1
ATOM 747 O O . LEU A 1 94 ? -3.223 -6.596 6.456 1.00 97.81 94 LEU A O 1
ATOM 751 N N . LEU A 1 95 ? -2.723 -4.933 5.024 1.00 97.50 95 LEU A N 1
ATOM 752 C CA . LEU A 1 95 ? -4.084 -4.399 4.927 1.00 97.50 95 LEU A CA 1
ATOM 753 C C . LEU A 1 95 ? -5.063 -5.454 4.407 1.00 97.50 95 LEU A C 1
ATOM 755 O O . LEU A 1 95 ? -6.155 -5.603 4.956 1.00 97.50 95 LEU A O 1
ATOM 759 N N . ARG A 1 96 ? -4.664 -6.196 3.368 1.00 97.12 96 ARG A N 1
ATOM 760 C CA . ARG A 1 96 ? -5.462 -7.287 2.813 1.00 97.12 96 ARG A CA 1
ATOM 761 C C . ARG A 1 96 ? -5.672 -8.387 3.838 1.00 97.12 96 ARG A C 1
ATOM 763 O O . ARG A 1 96 ? -6.824 -8.733 4.076 1.00 97.12 96 ARG A O 1
ATOM 770 N N . ALA A 1 97 ? -4.599 -8.907 4.438 1.00 96.50 97 ALA A N 1
ATOM 771 C CA . ALA A 1 97 ? -4.677 -10.020 5.382 1.00 96.50 97 ALA A CA 1
ATOM 772 C C . ALA A 1 97 ? -5.700 -9.729 6.489 1.00 96.5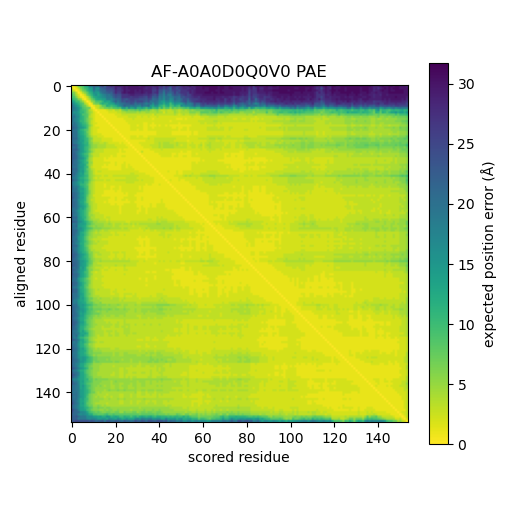0 97 ALA A C 1
ATOM 774 O O . ALA A 1 97 ? -6.634 -10.499 6.713 1.00 96.50 97 ALA A O 1
ATOM 775 N N . ALA A 1 98 ? -5.619 -8.531 7.071 1.00 95.12 98 ALA A N 1
ATOM 776 C CA . ALA A 1 98 ? -6.554 -8.092 8.092 1.00 95.12 98 ALA A CA 1
ATOM 777 C C . ALA A 1 98 ? -8.003 -7.930 7.588 1.00 95.12 98 ALA A C 1
ATOM 779 O O . ALA A 1 98 ? -8.947 -8.177 8.338 1.00 95.12 98 ALA A O 1
ATOM 780 N N . ALA A 1 99 ? -8.199 -7.516 6.333 1.00 93.69 99 ALA A N 1
ATOM 781 C CA . ALA A 1 99 ? -9.523 -7.339 5.741 1.00 93.69 99 ALA A CA 1
ATOM 782 C C . ALA A 1 99 ? -10.207 -8.663 5.368 1.00 93.69 99 ALA A C 1
ATOM 784 O O . ALA A 1 99 ? -11.427 -8.766 5.496 1.00 93.69 99 ALA A O 1
ATOM 785 N N . VAL A 1 100 ? -9.444 -9.668 4.927 1.00 94.06 100 VAL A N 1
ATOM 786 C CA . VAL A 1 100 ? -9.979 -10.990 4.551 1.00 94.06 100 VAL A CA 1
ATOM 787 C C . VAL A 1 100 ? -9.963 -12.004 5.701 1.00 94.06 100 VAL A C 1
ATOM 789 O O . VAL A 1 100 ? -10.379 -13.144 5.517 1.00 94.06 100 VAL A O 1
ATOM 792 N N . GLY A 1 101 ? -9.522 -11.597 6.895 1.00 92.81 101 GLY A N 1
ATOM 793 C CA . GLY A 1 101 ? -9.480 -12.455 8.083 1.00 92.81 101 GLY A CA 1
ATOM 794 C C . GLY A 1 101 ? -8.332 -13.468 8.088 1.00 92.81 101 GLY A C 1
ATOM 795 O O . GLY A 1 101 ? -8.377 -14.436 8.845 1.00 92.81 101 GLY A O 1
ATOM 796 N N . GLU A 1 102 ? -7.311 -13.257 7.259 1.00 94.44 102 GLU A N 1
ATOM 797 C CA . GLU A 1 102 ? -6.047 -13.987 7.346 1.00 94.44 102 GLU A CA 1
ATOM 798 C C . GLU A 1 102 ? -5.243 -13.508 8.574 1.00 94.44 102 GLU A C 1
ATOM 800 O O . GLU A 1 102 ? -5.475 -12.401 9.072 1.00 94.44 102 GLU A O 1
ATOM 805 N N . PRO A 1 103 ? -4.292 -14.313 9.084 1.00 95.06 103 PRO A N 1
ATOM 806 C CA . PRO A 1 103 ? -3.416 -13.893 10.174 1.00 95.06 103 PRO A CA 1
ATOM 807 C C . PRO A 1 103 ? -2.637 -12.615 9.836 1.00 95.06 103 PRO A C 1
ATOM 809 O O . PRO A 1 103 ? -2.081 -12.480 8.746 1.00 95.06 103 PRO A O 1
ATOM 812 N N . TRP A 1 104 ? -2.581 -11.691 10.791 1.00 96.81 104 TRP A N 1
ATOM 813 C CA . TRP A 1 104 ? -1.833 -10.440 10.710 1.00 96.81 104 TRP A CA 1
ATOM 814 C C . TRP A 1 104 ? -1.366 -10.035 12.109 1.00 96.81 104 TRP A C 1
ATOM 816 O O . TRP A 1 104 ? -2.012 -10.372 13.103 1.00 96.81 104 TRP A O 1
ATOM 826 N N . GLU A 1 105 ? -0.273 -9.281 12.183 1.00 96.31 105 GLU A N 1
ATOM 827 C CA . GLU A 1 105 ? 0.333 -8.880 13.453 1.00 96.31 105 GLU A CA 1
ATOM 828 C C . GLU A 1 105 ? 0.036 -7.411 13.771 1.00 96.31 105 GLU A C 1
ATOM 830 O O . GLU A 1 105 ? 0.265 -6.509 12.957 1.00 96.31 105 GLU A O 1
ATOM 835 N N . ALA A 1 106 ? -0.451 -7.148 14.987 1.00 97.25 106 ALA A N 1
ATOM 836 C CA . ALA A 1 106 ? -0.760 -5.789 15.428 1.00 97.25 106 ALA A CA 1
ATOM 837 C C . ALA A 1 106 ? 0.490 -4.903 15.469 1.00 97.25 106 ALA A C 1
ATOM 839 O O . ALA A 1 106 ? 0.443 -3.756 15.025 1.00 97.25 106 ALA A O 1
ATOM 840 N N . ASP A 1 107 ? 1.618 -5.447 15.923 1.00 97.38 107 ASP A N 1
ATOM 841 C CA . ASP A 1 107 ? 2.885 -4.719 15.990 1.00 97.38 107 ASP A CA 1
ATOM 842 C C . ASP A 1 107 ? 3.382 -4.303 14.600 1.00 97.38 107 ASP A C 1
ATOM 844 O O . ASP A 1 107 ? 3.891 -3.193 14.434 1.00 97.38 107 ASP A O 1
ATOM 848 N N . GLU A 1 108 ? 3.161 -5.134 13.574 1.00 97.44 108 GLU A N 1
ATOM 849 C CA . GLU A 1 108 ? 3.497 -4.786 12.189 1.00 97.44 108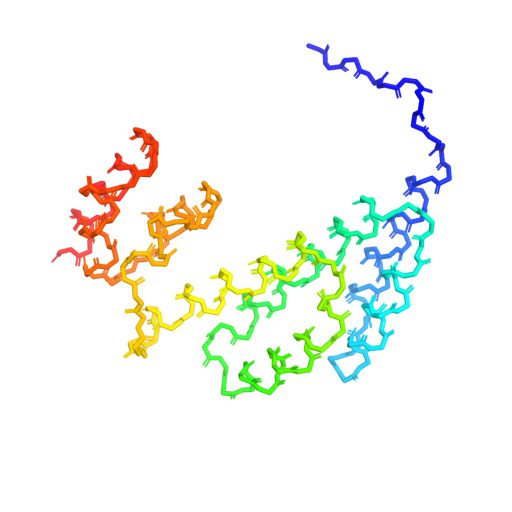 GLU A CA 1
ATOM 850 C C . GLU A 1 108 ? 2.654 -3.598 11.703 1.00 97.44 108 GLU A C 1
ATOM 852 O O . GLU A 1 108 ? 3.185 -2.640 11.132 1.00 97.44 108 GLU A O 1
ATOM 857 N N . LEU A 1 109 ? 1.352 -3.594 12.009 1.00 98.19 109 LEU A N 1
ATOM 858 C CA . LEU A 1 109 ? 0.466 -2.471 11.694 1.00 98.19 109 LEU A CA 1
ATOM 859 C C . LEU A 1 109 ? 0.882 -1.193 12.430 1.00 98.19 109 LEU A C 1
ATOM 861 O O . LEU A 1 109 ? 0.885 -0.111 11.839 1.00 98.19 109 LEU A O 1
ATOM 865 N N . LEU A 1 110 ? 1.253 -1.299 13.705 1.00 98.12 110 LEU A N 1
ATOM 866 C CA . LEU A 1 110 ? 1.676 -0.161 14.524 1.00 98.12 110 LEU A CA 1
ATOM 867 C C . LEU A 1 110 ? 3.054 0.393 14.118 1.00 98.12 110 LEU A C 1
ATOM 869 O O . LEU A 1 110 ? 3.302 1.596 14.267 1.00 98.12 110 LEU A O 1
ATOM 873 N N . ALA A 1 111 ? 3.912 -0.441 13.533 1.00 97.25 111 ALA A N 1
ATOM 874 C CA . ALA A 1 111 ? 5.185 -0.039 12.943 1.00 97.25 111 ALA A CA 1
ATOM 875 C C . ALA A 1 111 ? 5.053 0.523 11.511 1.00 97.25 111 ALA A C 1
ATOM 877 O O . ALA A 1 111 ? 5.954 1.238 11.060 1.00 97.25 111 ALA A O 1
ATOM 878 N N . ALA A 1 112 ? 3.950 0.237 10.808 1.00 97.94 112 ALA A N 1
ATOM 879 C CA . ALA A 1 112 ? 3.713 0.677 9.432 1.00 97.94 112 ALA A CA 1
ATOM 880 C C . ALA A 1 112 ? 3.661 2.210 9.276 1.00 97.94 112 ALA A C 1
ATOM 882 O O . ALA A 1 112 ? 3.564 2.966 10.246 1.00 97.94 112 ALA A O 1
ATOM 883 N N . THR A 1 113 ? 3.726 2.697 8.033 1.00 98.00 113 THR A N 1
ATOM 884 C CA . THR A 1 113 ? 3.711 4.141 7.768 1.00 98.00 113 THR A CA 1
ATOM 885 C C . THR A 1 113 ? 2.383 4.789 8.151 1.00 98.00 113 THR A C 1
ATOM 887 O O . THR A 1 113 ? 1.329 4.149 8.195 1.00 98.00 113 THR A O 1
ATOM 890 N N . ASP A 1 114 ? 2.421 6.108 8.346 1.00 98.19 114 ASP A N 1
ATOM 891 C CA . ASP A 1 114 ? 1.228 6.914 8.604 1.00 98.19 114 ASP A CA 1
ATOM 892 C C . ASP A 1 114 ? 0.160 6.737 7.513 1.00 98.19 114 ASP A C 1
ATOM 894 O O . ASP A 1 114 ? -1.027 6.748 7.826 1.00 98.19 114 ASP A O 1
ATOM 898 N N . TRP A 1 115 ? 0.563 6.525 6.252 1.00 97.19 115 TRP A N 1
ATOM 899 C CA . TRP A 1 115 ? -0.375 6.209 5.172 1.00 97.19 115 TRP A CA 1
ATOM 900 C C . TRP A 1 115 ? -1.110 4.894 5.433 1.00 97.19 115 TRP A C 1
ATOM 902 O O . TRP A 1 115 ? -2.331 4.866 5.331 1.00 97.19 115 TRP A O 1
ATOM 912 N N . CYS A 1 116 ? -0.390 3.828 5.796 1.00 98.12 116 CYS A N 1
ATOM 913 C CA . CYS A 1 116 ? -0.969 2.493 5.978 1.00 98.12 116 CYS A CA 1
ATOM 914 C C . CYS A 1 116 ? -1.964 2.504 7.134 1.00 98.12 116 CYS A C 1
ATOM 916 O O . CYS A 1 116 ? -3.116 2.096 6.994 1.00 98.12 116 CYS A O 1
ATOM 918 N N . GLN A 1 117 ? -1.544 3.082 8.257 1.00 98.69 117 GLN A N 1
ATOM 919 C CA . GLN A 1 117 ? -2.392 3.204 9.431 1.00 98.69 117 GLN A CA 1
ATOM 920 C C . GLN A 1 117 ? -3.600 4.105 9.196 1.00 98.69 117 GLN A C 1
ATOM 922 O O . GLN A 1 117 ? -4.689 3.794 9.674 1.00 98.69 117 GLN A O 1
ATOM 927 N N . LEU A 1 118 ? -3.435 5.220 8.476 1.00 98.44 118 LEU A N 1
ATOM 928 C CA . LEU A 1 118 ? -4.559 6.092 8.157 1.00 98.44 118 LEU A CA 1
ATOM 929 C C . LEU A 1 118 ? -5.537 5.399 7.206 1.00 98.44 118 LEU A C 1
ATOM 931 O O . LEU A 1 118 ? -6.738 5.447 7.456 1.00 98.44 118 LEU A O 1
ATOM 935 N N . HIS A 1 119 ? -5.034 4.702 6.184 1.00 98.00 119 HIS A N 1
ATOM 936 C CA . HIS A 1 119 ? -5.858 3.915 5.273 1.00 98.00 119 HIS A CA 1
ATOM 937 C C . HIS A 1 119 ? -6.667 2.869 6.050 1.00 98.00 119 HIS A C 1
ATOM 939 O O . HIS A 1 119 ? -7.892 2.866 5.967 1.00 98.00 119 HIS A O 1
ATOM 945 N N . ALA A 1 120 ? -6.015 2.064 6.896 1.00 97.88 120 ALA A N 1
ATOM 946 C CA . ALA A 1 120 ? -6.683 1.091 7.759 1.00 97.88 120 ALA A CA 1
ATOM 947 C C . ALA A 1 120 ? -7.729 1.736 8.685 1.00 97.88 120 ALA A C 1
ATOM 949 O O . ALA A 1 120 ? -8.842 1.229 8.813 1.00 97.88 120 ALA A O 1
ATOM 950 N N . ALA A 1 121 ? -7.399 2.865 9.318 1.00 98.31 121 ALA A N 1
ATOM 951 C CA . ALA A 1 121 ? -8.303 3.573 10.221 1.00 98.31 121 ALA A CA 1
ATOM 952 C C . ALA A 1 121 ? -9.562 4.106 9.515 1.00 98.31 121 ALA A C 1
ATOM 954 O O . ALA A 1 121 ? -10.618 4.218 10.142 1.00 98.31 121 ALA A O 1
ATOM 955 N N . GLU A 1 122 ? -9.453 4.461 8.234 1.00 97.06 122 GLU A N 1
ATOM 956 C CA . GLU A 1 122 ? -10.546 5.020 7.438 1.00 97.06 122 GLU A CA 1
ATOM 957 C C . GLU A 1 122 ? -11.392 3.925 6.769 1.00 97.06 122 GLU A C 1
ATOM 959 O O . GLU A 1 122 ? -12.623 4.030 6.742 1.00 97.06 122 GLU A O 1
ATOM 964 N N . THR A 1 123 ? -10.773 2.848 6.278 1.00 95.56 123 THR A N 1
ATOM 965 C CA . THR A 1 123 ? -11.457 1.850 5.442 1.00 95.56 123 THR A CA 1
ATOM 966 C C . THR A 1 123 ? -11.863 0.589 6.199 1.00 95.56 123 THR A C 1
ATOM 968 O O . THR A 1 123 ? -12.950 0.066 5.933 1.00 95.56 123 THR A O 1
ATOM 971 N N . SER A 1 124 ? -11.076 0.147 7.187 1.00 95.62 124 SER A N 1
ATOM 972 C CA . SER A 1 124 ? -11.243 -1.167 7.818 1.00 95.62 124 SER A CA 1
ATOM 973 C C . SER A 1 124 ? -12.598 -1.350 8.503 1.00 95.62 124 SER A C 1
ATOM 975 O O . SER A 1 124 ? -13.143 -0.449 9.151 1.00 95.62 124 SER A O 1
ATOM 977 N N . THR A 1 125 ? -13.126 -2.564 8.374 1.00 94.38 125 THR A N 1
ATOM 978 C CA . THR A 1 125 ? -14.279 -3.085 9.118 1.00 94.38 125 THR A CA 1
ATOM 979 C C . THR A 1 125 ? -13.866 -4.128 10.161 1.00 94.38 125 THR A C 1
ATOM 981 O O . THR A 1 125 ? -14.705 -4.604 10.922 1.00 94.38 125 THR A O 1
ATOM 984 N N . ALA A 1 126 ? -12.581 -4.478 10.246 1.00 94.75 126 ALA A N 1
ATOM 985 C CA . ALA A 1 126 ? -12.087 -5.424 11.235 1.00 94.75 126 ALA A CA 1
ATOM 986 C C . ALA A 1 126 ? -11.954 -4.737 12.603 1.00 94.75 126 ALA A C 1
ATOM 988 O O . ALA A 1 126 ? -11.137 -3.833 12.793 1.00 94.75 126 ALA A O 1
ATOM 989 N N . GLY A 1 127 ? -12.744 -5.185 13.584 1.00 95.88 127 GLY A N 1
ATOM 990 C CA . GLY A 1 127 ? -12.751 -4.603 14.930 1.00 95.88 127 GLY A CA 1
ATOM 991 C C . GLY A 1 127 ? -11.376 -4.615 15.606 1.00 95.88 127 GLY A C 1
ATOM 992 O O . GLY A 1 127 ? -10.996 -3.620 16.218 1.00 95.88 127 GLY A O 1
ATOM 993 N N . ALA A 1 128 ? -10.606 -5.694 15.432 1.00 96.38 128 ALA A N 1
ATOM 994 C CA . ALA A 1 128 ? -9.258 -5.832 15.987 1.00 96.38 128 ALA A CA 1
ATOM 995 C C . ALA A 1 128 ? -8.262 -4.809 15.403 1.00 96.38 128 ALA A C 1
ATOM 997 O O . ALA A 1 128 ? -7.501 -4.203 16.153 1.00 96.38 128 ALA A O 1
ATOM 998 N N . VAL A 1 129 ? -8.328 -4.535 14.093 1.00 97.94 129 VAL A N 1
ATOM 999 C CA . VAL A 1 129 ? -7.522 -3.485 13.436 1.00 97.94 129 VAL A CA 1
ATOM 1000 C C . VAL A 1 129 ? -7.840 -2.119 14.030 1.00 97.94 129 VAL A C 1
ATOM 1002 O O . VAL A 1 129 ? -6.944 -1.365 14.409 1.00 97.94 129 VAL A O 1
ATOM 1005 N N . LEU A 1 130 ? -9.131 -1.796 14.138 1.00 98.31 130 LEU A N 1
ATOM 1006 C CA . LEU A 1 130 ? -9.564 -0.507 14.670 1.00 98.31 130 LEU A CA 1
ATOM 1007 C C . LEU A 1 130 ? -9.202 -0.356 16.152 1.00 98.31 130 LEU A C 1
ATOM 1009 O O . LEU A 1 130 ? -8.825 0.738 16.561 1.00 98.31 130 LEU A O 1
ATOM 1013 N N . ALA A 1 131 ? -9.285 -1.428 16.944 1.00 98.00 131 ALA A N 1
ATOM 1014 C CA . ALA A 1 131 ? -8.868 -1.428 18.345 1.00 98.00 131 ALA A CA 1
ATOM 1015 C C . ALA A 1 131 ? -7.364 -1.146 18.484 1.00 98.00 131 ALA A C 1
ATOM 1017 O O . ALA A 1 131 ? -6.996 -0.182 19.158 1.00 98.00 131 ALA A O 1
ATOM 1018 N N . ALA A 1 132 ? -6.517 -1.884 17.757 1.00 98.19 132 ALA A N 1
ATOM 1019 C CA . ALA A 1 132 ? -5.070 -1.669 17.756 1.00 98.19 132 ALA A CA 1
ATOM 1020 C C . ALA A 1 132 ? -4.710 -0.219 17.386 1.00 98.19 132 ALA A C 1
ATOM 1022 O O . ALA A 1 132 ? -3.918 0.432 18.067 1.00 98.19 132 ALA A O 1
ATOM 1023 N N . LEU A 1 133 ? -5.348 0.341 16.352 1.00 98.56 133 LEU A N 1
ATOM 1024 C CA . LEU A 1 133 ? -5.095 1.719 15.919 1.00 98.56 133 LEU A CA 1
ATOM 1025 C C . LEU A 1 133 ? -5.633 2.780 16.880 1.00 98.56 133 LEU A C 1
ATOM 1027 O O . LEU A 1 133 ? -5.069 3.871 16.932 1.00 98.56 133 LEU A O 1
ATOM 1031 N N . VAL A 1 134 ? -6.706 2.510 17.629 1.00 98.56 134 VAL A N 1
ATOM 1032 C CA . VAL A 1 134 ? -7.191 3.421 18.680 1.00 98.56 134 VAL A CA 1
ATOM 1033 C C . VAL A 1 134 ? -6.169 3.534 19.806 1.00 98.56 134 VAL A C 1
ATOM 1035 O O . VAL A 1 134 ? -5.931 4.642 20.293 1.00 98.56 134 VAL A O 1
ATOM 1038 N N . GLU A 1 135 ? -5.573 2.412 20.198 1.00 98.00 135 GLU A N 1
ATOM 1039 C CA . GLU A 1 135 ? -4.629 2.327 21.312 1.00 98.00 135 GLU A CA 1
ATOM 1040 C C . GLU A 1 135 ? -3.235 2.827 20.917 1.00 98.00 135 GLU A C 1
ATOM 1042 O O . GLU A 1 135 ? -2.680 3.705 21.579 1.00 98.00 135 GLU A O 1
ATOM 1047 N N . GLY A 1 136 ? -2.696 2.320 19.805 1.00 97.69 136 GLY A N 1
ATOM 1048 C CA . G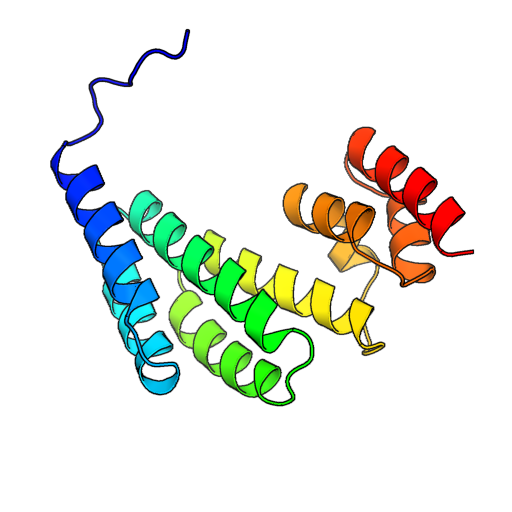LY A 1 136 ? -1.289 2.482 19.433 1.00 97.69 136 GLY A CA 1
ATOM 1049 C C . GLY A 1 136 ? -1.018 3.293 18.166 1.00 97.69 136 GLY A C 1
ATOM 1050 O O . GLY A 1 136 ? 0.144 3.476 17.814 1.00 97.69 136 GLY A O 1
ATOM 1051 N N . GLY A 1 137 ? -2.043 3.783 17.456 1.00 97.62 137 GLY A N 1
ATOM 1052 C CA . GLY A 1 137 ? -1.843 4.475 16.177 1.00 97.62 137 GLY A CA 1
ATOM 1053 C C . GLY A 1 137 ? -0.863 5.651 16.293 1.00 97.62 137 GLY A C 1
ATOM 1054 O O . GLY A 1 137 ? -0.948 6.441 17.236 1.00 97.62 137 GLY A O 1
ATOM 1055 N N . ARG A 1 138 ? 0.048 5.799 15.325 1.00 97.81 138 ARG A N 1
ATOM 1056 C CA . ARG A 1 138 ? 1.226 6.690 15.393 1.00 97.81 138 ARG A CA 1
ATOM 1057 C C . ARG A 1 138 ? 0.880 8.153 15.633 1.00 97.81 138 ARG A C 1
ATOM 1059 O O . ARG A 1 138 ? 1.556 8.848 16.390 1.00 97.81 138 ARG A O 1
ATOM 1066 N N . THR A 1 139 ? -0.205 8.630 15.028 1.00 98.06 139 THR A N 1
ATOM 1067 C CA . THR A 1 139 ? -0.631 10.030 15.137 1.00 98.06 139 THR A CA 1
ATOM 1068 C C . THR A 1 139 ? -1.995 10.166 15.801 1.00 98.06 139 THR A C 1
ATOM 1070 O O . THR A 1 139 ? -2.852 9.282 15.742 1.00 98.06 139 THR A O 1
ATOM 1073 N N . LYS A 1 140 ? -2.248 11.342 16.390 1.00 98.00 140 LYS A N 1
ATOM 1074 C CA . LYS A 1 140 ? -3.571 11.692 16.935 1.00 98.00 140 LYS A CA 1
ATOM 1075 C C . LYS A 1 140 ? -4.675 11.568 15.877 1.00 98.00 140 LYS A C 1
ATOM 1077 O O . LYS A 1 140 ? -5.786 11.152 16.212 1.00 98.00 140 LYS A O 1
ATOM 1082 N N . ARG A 1 141 ? -4.377 11.923 14.618 1.00 98.19 141 ARG A N 1
ATOM 1083 C CA . ARG A 1 141 ? -5.319 11.815 13.494 1.00 98.19 141 ARG A CA 1
ATOM 1084 C C . ARG A 1 141 ? -5.734 10.362 13.273 1.00 98.19 141 ARG A C 1
ATOM 1086 O O . ARG A 1 141 ? -6.929 10.096 13.247 1.00 98.19 141 ARG A O 1
ATOM 1093 N N . ILE A 1 142 ? -4.768 9.447 13.202 1.00 98.56 142 ILE A N 1
ATOM 1094 C CA . ILE A 1 142 ? -5.007 8.007 13.022 1.00 98.56 142 ILE A CA 1
ATOM 1095 C C . ILE A 1 142 ? -5.889 7.460 14.149 1.00 98.56 142 ILE A C 1
ATOM 1097 O O . ILE A 1 142 ? -6.960 6.918 13.877 1.00 98.56 142 ILE A O 1
ATOM 1101 N N . ARG A 1 143 ? -5.515 7.695 15.416 1.00 98.62 143 ARG A N 1
ATOM 1102 C CA . ARG A 1 143 ? -6.301 7.228 16.578 1.00 98.62 143 ARG A CA 1
ATOM 1103 C C . ARG A 1 143 ? -7.739 7.760 16.557 1.00 98.62 143 ARG A C 1
ATOM 1105 O O . ARG A 1 143 ? -8.692 7.047 16.870 1.00 98.62 143 ARG A O 1
ATOM 1112 N N . SER A 1 144 ? -7.915 9.020 16.155 1.00 98.25 144 SER A N 1
ATOM 1113 C CA . SER A 1 144 ? -9.233 9.666 16.072 1.00 98.25 144 SER A CA 1
ATOM 1114 C C . SER A 1 144 ? -10.089 9.125 14.922 1.00 98.25 144 SER A C 1
ATOM 1116 O O . SER A 1 144 ? -11.301 8.944 15.096 1.00 98.25 144 SER A O 1
ATOM 1118 N N . ALA A 1 145 ? -9.476 8.851 13.766 1.00 98.25 145 ALA A N 1
ATOM 1119 C CA . ALA A 1 145 ? -10.133 8.215 12.628 1.00 98.25 145 ALA A CA 1
ATOM 1120 C C . ALA A 1 145 ? -10.600 6.802 13.004 1.00 98.25 145 ALA A C 1
ATOM 1122 O O . ALA A 1 145 ? -11.791 6.513 12.891 1.00 98.25 145 ALA A O 1
ATOM 1123 N N . ALA A 1 146 ? -9.718 5.994 13.602 1.00 98.06 146 ALA A N 1
ATOM 1124 C CA . ALA A 1 146 ? -10.030 4.637 14.046 1.00 98.06 146 ALA A CA 1
ATOM 1125 C C . ALA A 1 146 ? -11.171 4.613 15.079 1.00 98.06 146 ALA A C 1
ATOM 1127 O O . ALA 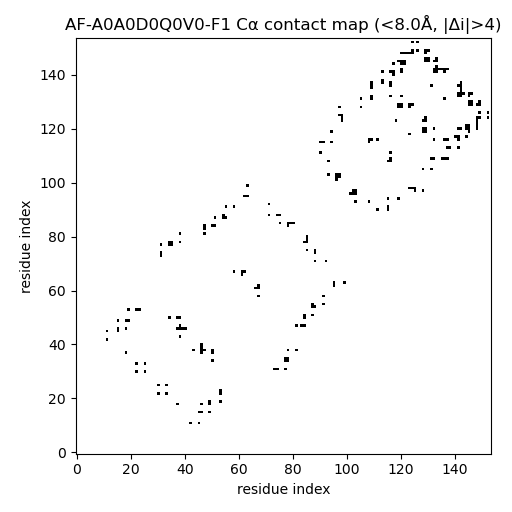A 1 146 ? -12.129 3.855 14.931 1.00 98.06 146 ALA A O 1
ATOM 1128 N N . LYS A 1 147 ? -11.158 5.519 16.071 1.00 98.06 147 LYS A N 1
ATOM 1129 C CA . LYS A 1 147 ? -12.250 5.661 17.059 1.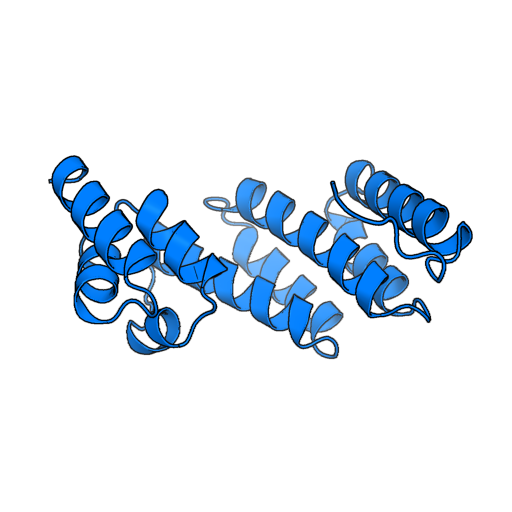00 98.06 147 LYS A CA 1
ATOM 1130 C C . LYS A 1 147 ? -13.580 6.057 16.416 1.00 98.06 147 LYS A C 1
ATOM 1132 O O . LYS A 1 147 ? -14.658 5.695 16.885 1.00 98.06 147 LYS A O 1
ATOM 1137 N N . SER A 1 148 ? -13.532 6.871 15.369 1.00 97.31 148 SER A N 1
ATOM 1138 C CA . SER A 1 148 ? -14.735 7.284 14.648 1.00 97.31 148 SER A CA 1
ATOM 1139 C C . SER A 1 148 ? -15.274 6.160 13.777 1.00 97.31 148 SER A C 1
ATOM 1141 O O . SER A 1 148 ? -16.486 5.968 13.739 1.00 97.31 148 SER A O 1
ATOM 1143 N N . ARG A 1 149 ? -14.392 5.385 13.143 1.00 96.88 149 ARG A N 1
ATOM 1144 C CA . ARG A 1 149 ? -14.754 4.225 12.333 1.00 96.88 149 ARG A CA 1
ATOM 1145 C C . ARG A 1 149 ? -15.297 3.078 13.180 1.00 96.88 149 ARG A C 1
ATOM 1147 O O . ARG A 1 149 ? -16.338 2.541 12.825 1.00 96.88 149 ARG A O 1
ATOM 1154 N N . SER A 1 150 ? -14.693 2.773 14.331 1.00 94.94 150 SER A N 1
ATOM 1155 C CA . SER A 1 150 ? -15.145 1.686 15.217 1.00 94.94 150 SER A CA 1
ATOM 1156 C C . SER A 1 150 ? -16.572 1.889 15.724 1.00 94.94 150 SER A C 1
ATOM 1158 O O . SER A 1 150 ? -17.327 0.932 15.847 1.00 94.94 150 SER A O 1
ATOM 1160 N N . ARG A 1 151 ? -16.990 3.144 15.931 1.00 94.62 151 ARG A N 1
ATOM 1161 C CA . ARG A 1 151 ? -18.382 3.496 16.263 1.00 94.62 151 ARG A CA 1
ATOM 1162 C C . ARG A 1 151 ? -19.379 3.253 15.127 1.00 94.62 151 ARG A C 1
ATOM 1164 O O . ARG A 1 151 ? -20.561 3.156 15.415 1.00 94.62 151 ARG A O 1
ATOM 1171 N N . LYS A 1 152 ? -18.925 3.206 13.871 1.00 90.25 152 LYS A N 1
ATOM 1172 C CA . LYS A 1 152 ? -19.769 2.972 12.685 1.00 90.25 152 LYS A CA 1
ATOM 1173 C C . LYS A 1 152 ? -19.848 1.500 12.274 1.00 90.25 152 LYS A C 1
ATOM 1175 O O . LYS A 1 152 ? -20.655 1.173 11.417 1.00 90.25 152 LYS A O 1
ATOM 1180 N N . VAL A 1 153 ? -18.930 0.672 12.772 1.00 85.75 153 VAL A N 1
ATOM 1181 C CA . VAL A 1 153 ? -18.819 -0.753 12.416 1.00 85.75 153 VAL A CA 1
ATOM 1182 C C . VAL A 1 153 ? -19.418 -1.659 13.500 1.00 85.75 153 VAL A C 1
ATOM 1184 O O . VAL A 1 153 ? -19.723 -2.810 13.215 1.00 85.75 153 VAL A O 1
ATOM 1187 N N . LYS A 1 154 ? -19.596 -1.141 14.724 1.00 62.50 154 LYS A N 1
ATOM 1188 C CA . LYS A 1 154 ? -20.480 -1.745 15.731 1.00 62.50 154 LYS A CA 1
ATOM 1189 C C . LYS A 1 154 ? -21.923 -1.751 15.249 1.00 62.50 154 LYS A C 1
ATOM 1191 O O . LYS A 1 154 ? -22.607 -2.742 15.568 1.00 62.50 154 LYS A O 1
#